Protein AF-A0A1S2QUU4-F1 (afdb_monomer_lite)

Foldseek 3Di:
DQDAAQDPVNVVVDDQDQFLVRLLVVCCVVQPPQKAWDDWDDDPNWIKTKIKRFRAPVLCVVQVVCVVVVHDHPCVSNVRRIWMWIATGRRDIDTDD

Radius of gyration: 14.11 Å; chains: 1; bounding box: 33×27×36 Å

Secondary structure (DSSP, 8-state):
-PPPPPPHHHHHTSPPPSSHHHHHHHHHHHHGGGEEEEEEEEETTEEEEEEEEES-HHHHHHHHHHHHTTPPP-HHHHHHSEEEEEEETTS-EEE--

Structure (mmCIF, N/CA/C/O backbone):
data_AF-A0A1S2QUU4-F1
#
_entry.id   AF-A0A1S2QUU4-F1
#
loop_
_atom_site.group_PDB
_atom_site.id
_atom_site.type_symbol
_atom_site.label_atom_id
_atom_site.label_alt_id
_atom_site.label_comp_id
_atom_site.label_asym_id
_atom_site.label_entity_id
_atom_site.label_seq_id
_atom_site.pdbx_PDB_ins_code
_atom_site.Cartn_x
_atom_site.Cartn_y
_atom_site.Cartn_z
_atom_site.occupancy
_atom_site.B_iso_or_equiv
_atom_site.auth_seq_id
_atom_site.auth_comp_id
_atom_site.auth_asym_id
_atom_site.auth_atom_id
_atom_site.pdbx_PDB_model_num
ATOM 1 N N . MET A 1 1 ? -8.463 1.856 -16.519 1.00 52.62 1 MET A N 1
ATOM 2 C CA . MET A 1 1 ? -8.362 2.868 -15.451 1.00 52.62 1 MET A CA 1
ATOM 3 C C . MET A 1 1 ? -6.890 2.951 -15.113 1.00 52.62 1 MET A C 1
ATOM 5 O O . MET A 1 1 ? -6.303 1.903 -14.881 1.00 52.62 1 MET A O 1
ATOM 9 N N . GLU A 1 2 ? -6.279 4.127 -15.200 1.00 66.06 2 GLU A N 1
ATOM 10 C CA . GLU A 1 2 ? -4.908 4.316 -14.719 1.00 66.06 2 GLU A CA 1
ATOM 11 C C . GLU A 1 2 ? -5.000 4.804 -13.276 1.00 66.06 2 GLU A C 1
ATOM 13 O O . GLU A 1 2 ? -5.625 5.831 -13.014 1.00 66.06 2 GLU A O 1
ATOM 18 N N . PHE A 1 3 ? -4.453 4.033 -12.337 1.00 84.31 3 PHE A N 1
ATOM 19 C CA . PHE A 1 3 ? -4.382 4.450 -10.942 1.00 84.31 3 PHE A CA 1
ATOM 20 C C . PHE A 1 3 ? -3.134 5.302 -10.737 1.00 84.31 3 PHE A C 1
ATOM 22 O O . PHE A 1 3 ? -2.062 4.988 -11.253 1.00 84.31 3 PHE A O 1
ATOM 29 N N . GLN A 1 4 ? -3.277 6.377 -9.969 1.00 89.19 4 GLN A N 1
ATOM 30 C CA . GLN A 1 4 ? -2.158 7.190 -9.505 1.00 89.19 4 GLN A CA 1
ATOM 31 C C . GLN A 1 4 ? -1.832 6.841 -8.052 1.00 89.19 4 GLN A C 1
ATOM 33 O O . GLN A 1 4 ? -2.606 6.156 -7.380 1.00 89.19 4 GLN A O 1
ATOM 38 N N . LYS A 1 5 ? -0.667 7.291 -7.570 1.00 93.50 5 LYS A N 1
ATOM 39 C CA . LYS A 1 5 ? -0.337 7.192 -6.145 1.00 93.50 5 LYS A CA 1
ATOM 40 C C . LYS A 1 5 ? -1.429 7.889 -5.338 1.00 93.50 5 LYS A C 1
ATOM 42 O O . LYS A 1 5 ? -1.772 9.028 -5.647 1.00 93.50 5 LYS A O 1
ATOM 47 N N . ILE A 1 6 ? -1.894 7.228 -4.283 1.00 94.19 6 ILE A N 1
ATOM 48 C CA . ILE A 1 6 ? -2.783 7.819 -3.291 1.00 94.19 6 ILE A CA 1
ATOM 49 C C . ILE A 1 6 ? -2.070 9.028 -2.702 1.00 94.19 6 ILE A C 1
ATOM 51 O O . ILE A 1 6 ? -0.966 8.929 -2.146 1.00 94.19 6 ILE A O 1
ATOM 55 N N . THR A 1 7 ? -2.707 10.175 -2.864 1.00 93.00 7 THR A N 1
ATOM 56 C CA . THR A 1 7 ? -2.248 11.448 -2.340 1.00 93.00 7 THR A CA 1
ATOM 57 C C . THR A 1 7 ? -2.613 11.585 -0.868 1.00 93.00 7 THR A C 1
ATOM 59 O O . THR A 1 7 ? -3.513 10.929 -0.347 1.00 93.00 7 THR A O 1
ATOM 62 N N . HIS A 1 8 ? -1.934 12.500 -0.180 1.00 91.19 8 HIS A N 1
ATOM 63 C CA . HIS A 1 8 ? -2.267 12.802 1.210 1.00 91.19 8 HIS A CA 1
ATOM 64 C C . HIS A 1 8 ? -3.684 13.381 1.373 1.00 91.19 8 HIS A C 1
ATOM 66 O O . HIS A 1 8 ? -4.268 13.277 2.444 1.00 91.19 8 HIS A O 1
ATOM 72 N N . GLU A 1 9 ? -4.240 14.007 0.335 1.00 92.50 9 GLU A N 1
ATOM 73 C CA . GLU A 1 9 ? -5.603 14.536 0.400 1.00 92.50 9 GLU A CA 1
ATOM 74 C C . GLU A 1 9 ? -6.648 13.425 0.266 1.00 92.50 9 GLU A C 1
ATOM 76 O O . GLU A 1 9 ? -7.610 13.395 1.029 1.00 92.50 9 GLU A O 1
ATOM 81 N N . GLU A 1 10 ? -6.420 12.456 -0.623 1.00 92.38 10 GLU A N 1
ATOM 82 C CA . GLU A 1 10 ? -7.264 11.259 -0.718 1.00 92.38 10 GLU A CA 1
ATOM 83 C C . GLU A 1 10 ? -7.211 10.434 0.574 1.00 92.38 10 GLU A C 1
ATOM 85 O O . GLU A 1 10 ? -8.250 9.996 1.058 1.00 92.38 10 GLU A O 1
ATOM 90 N N . GLU A 1 11 ? -6.034 10.296 1.191 1.00 92.56 11 GLU A N 1
ATOM 91 C CA . GLU A 1 11 ? -5.862 9.602 2.475 1.00 92.56 11 GLU A CA 1
ATOM 92 C C . GLU A 1 11 ? -6.762 10.176 3.585 1.00 92.56 11 GLU A C 1
ATOM 94 O O . GLU A 1 11 ? -7.347 9.422 4.359 1.00 92.56 11 GLU A O 1
ATOM 99 N N . LYS A 1 12 ? -6.948 11.503 3.641 1.00 92.06 12 LYS A N 1
ATOM 100 C CA . LYS A 1 12 ? -7.835 12.152 4.629 1.00 92.06 12 LYS A CA 1
ATOM 101 C C . LYS A 1 12 ? -9.316 11.859 4.406 1.00 92.06 12 LYS A C 1
ATOM 103 O O . LYS A 1 12 ? -10.114 12.060 5.318 1.00 92.06 12 LYS A O 1
ATOM 108 N N . SER A 1 13 ? -9.689 11.447 3.197 1.00 93.44 13 SER A N 1
ATOM 109 C CA . SER A 1 13 ? -11.072 11.114 2.850 1.00 93.44 13 SER A CA 1
ATOM 110 C C . SER A 1 13 ? -11.448 9.674 3.203 1.00 93.44 13 SER A C 1
ATOM 112 O O . SER A 1 13 ? -12.617 9.300 3.088 1.00 93.44 13 SER A O 1
ATOM 114 N N . PHE A 1 14 ? -10.480 8.862 3.640 1.00 93.94 14 PHE A N 1
ATOM 115 C CA . PHE A 1 14 ? -10.741 7.485 4.029 1.00 93.94 14 PHE A CA 1
ATOM 116 C C . PHE A 1 14 ?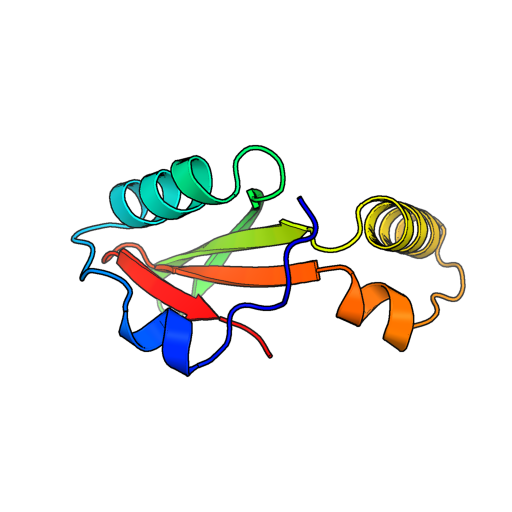 -11.574 7.427 5.312 1.00 93.94 14 PHE A C 1
ATOM 118 O O . PHE A 1 14 ? -11.348 8.208 6.241 1.00 93.94 14 PHE A O 1
ATOM 125 N N . PRO A 1 15 ? -12.548 6.505 5.386 1.00 95.31 15 PRO A N 1
ATOM 126 C CA . PRO A 1 15 ? -13.280 6.290 6.620 1.00 95.31 15 PRO A CA 1
ATOM 127 C C . PRO A 1 15 ? -12.343 5.727 7.696 1.00 95.31 15 PRO A C 1
ATOM 129 O O . PRO A 1 15 ? -11.312 5.124 7.402 1.00 95.31 15 PRO A O 1
ATOM 132 N N . ALA A 1 16 ? -12.727 5.889 8.960 1.00 95.81 16 ALA A N 1
ATOM 133 C CA . ALA A 1 16 ? -12.104 5.128 10.032 1.00 95.81 16 ALA A CA 1
ATOM 134 C C . ALA A 1 16 ? -12.542 3.660 9.924 1.00 95.81 16 ALA A C 1
ATOM 136 O O . ALA A 1 16 ? -13.737 3.376 9.817 1.00 95.81 16 ALA A O 1
ATOM 137 N N . PHE A 1 17 ? -11.580 2.744 9.963 1.00 97.44 17 PHE A N 1
ATOM 138 C CA . PHE A 1 17 ? -11.824 1.304 9.951 1.00 97.44 17 PHE A CA 1
ATOM 139 C C . PHE A 1 17 ? -11.680 0.750 11.364 1.00 97.44 17 PHE A C 1
ATOM 141 O O . PHE A 1 17 ? -10.843 1.227 12.125 1.00 97.44 17 PHE A O 1
ATOM 148 N N . ASN A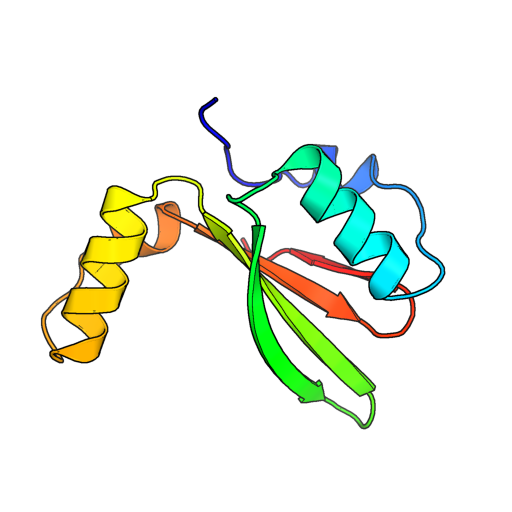 1 18 ? -12.473 -0.263 11.714 1.00 97.00 18 ASN A N 1
ATOM 149 C CA . ASN A 1 18 ? -12.383 -0.900 13.033 1.00 97.00 18 ASN A CA 1
ATOM 150 C C . ASN A 1 18 ? -11.329 -2.010 13.081 1.00 97.00 18 ASN A C 1
ATOM 152 O O . ASN A 1 18 ? -10.957 -2.470 14.159 1.00 97.00 18 ASN A O 1
ATOM 156 N N . ASN A 1 19 ? -10.938 -2.526 11.915 1.00 97.06 19 ASN A N 1
ATOM 157 C CA . ASN A 1 19 ? -9.973 -3.604 11.791 1.00 97.06 19 ASN A CA 1
ATOM 158 C C . ASN A 1 19 ? -9.374 -3.663 10.381 1.00 97.06 19 ASN A C 1
ATOM 160 O O . ASN A 1 19 ? -9.884 -3.074 9.422 1.00 97.06 19 ASN A O 1
ATOM 164 N N . HIS A 1 20 ? -8.304 -4.443 10.249 1.00 97.06 20 HIS A N 1
ATOM 165 C CA . HIS A 1 20 ? -7.611 -4.633 8.978 1.00 97.06 20 HIS A CA 1
ATOM 166 C C . HIS A 1 20 ? -8.479 -5.229 7.854 1.00 97.06 20 HIS A C 1
ATOM 168 O O . HIS A 1 20 ? -8.201 -4.969 6.682 1.00 97.06 20 HIS A O 1
ATOM 174 N N . LEU A 1 21 ? -9.509 -6.028 8.166 1.00 97.81 21 LEU A N 1
ATOM 175 C CA . LEU A 1 21 ? -10.376 -6.635 7.149 1.00 97.81 21 LEU A CA 1
ATOM 176 C C . LEU A 1 21 ? -11.273 -5.583 6.499 1.00 97.81 21 LEU A C 1
ATOM 178 O O . LEU A 1 21 ? -11.373 -5.559 5.278 1.00 97.81 21 LEU A O 1
ATOM 182 N N . GLU A 1 22 ? -11.866 -4.685 7.287 1.00 98.19 22 GLU A N 1
ATOM 183 C CA . GLU A 1 22 ? -12.674 -3.575 6.765 1.00 98.19 22 GLU A CA 1
ATOM 184 C C . GLU A 1 22 ? -11.850 -2.662 5.852 1.00 98.19 22 GLU A C 1
ATOM 186 O O . GLU A 1 22 ? -12.266 -2.371 4.729 1.00 98.19 22 GLU A O 1
ATOM 191 N N . ALA A 1 23 ? -10.650 -2.280 6.297 1.00 97.81 23 ALA A N 1
ATOM 192 C CA . ALA A 1 23 ? -9.726 -1.489 5.489 1.00 97.81 23 ALA A CA 1
ATOM 193 C C . ALA A 1 23 ? -9.349 -2.223 4.191 1.00 97.81 23 ALA A C 1
ATOM 195 O O . ALA A 1 23 ? -9.435 -1.657 3.100 1.00 97.81 23 ALA A O 1
ATOM 196 N N . ARG A 1 24 ? -8.987 -3.511 4.279 1.00 97.69 24 ARG A N 1
ATOM 197 C CA . ARG A 1 24 ? -8.664 -4.346 3.111 1.00 97.69 24 ARG A CA 1
ATOM 198 C C . ARG A 1 24 ? -9.822 -4.396 2.116 1.00 97.69 24 ARG A C 1
ATOM 200 O O . ARG A 1 24 ? -9.578 -4.266 0.919 1.00 97.69 24 ARG A O 1
ATOM 207 N N . GLU A 1 25 ? -11.050 -4.615 2.582 1.00 98.06 25 GLU A N 1
ATOM 208 C CA . GLU A 1 25 ? -12.223 -4.695 1.706 1.00 98.06 25 GLU A CA 1
ATOM 209 C C . GLU A 1 25 ? -12.506 -3.354 1.022 1.00 98.06 25 GLU A C 1
ATOM 211 O O . GLU A 1 25 ? -12.790 -3.343 -0.174 1.00 98.06 25 GLU A O 1
ATOM 216 N N . TYR A 1 26 ? -12.323 -2.225 1.713 1.00 97.44 26 TYR A N 1
ATOM 217 C CA . TYR A 1 26 ? -12.420 -0.896 1.100 1.00 97.44 26 TYR A CA 1
ATOM 218 C C . TYR A 1 26 ? -11.436 -0.728 -0.069 1.00 97.44 26 TYR A C 1
ATOM 220 O O . TYR A 1 26 ? -11.843 -0.396 -1.187 1.00 97.44 26 TYR A O 1
ATOM 228 N N . PHE A 1 27 ? -10.150 -1.038 0.143 1.00 96.56 27 PHE A N 1
ATOM 229 C CA . PHE A 1 27 ? -9.158 -0.975 -0.935 1.00 96.56 27 PHE A CA 1
ATOM 230 C C . PHE A 1 27 ? -9.457 -1.978 -2.052 1.00 96.56 27 PHE A C 1
ATOM 232 O O . PHE A 1 27 ? -9.332 -1.637 -3.228 1.00 96.56 27 PHE A O 1
ATOM 239 N N . LYS A 1 28 ? -9.877 -3.205 -1.719 1.00 96.56 28 LYS A N 1
ATOM 240 C CA . LYS A 1 28 ? -10.187 -4.231 -2.722 1.00 96.56 28 LYS A CA 1
ATOM 241 C C . LYS A 1 28 ? -11.392 -3.845 -3.579 1.00 96.56 28 LYS A C 1
ATOM 243 O O . LYS A 1 28 ? -11.364 -4.103 -4.777 1.00 96.56 28 LYS A O 1
ATOM 248 N N . GLN A 1 29 ? -12.414 -3.209 -3.011 1.00 95.81 29 GLN A N 1
ATOM 249 C CA . GLN A 1 29 ? -13.572 -2.731 -3.770 1.00 95.81 29 GLN A CA 1
ATOM 250 C C . GLN A 1 29 ? -13.202 -1.599 -4.731 1.00 95.81 29 GLN A C 1
ATOM 252 O O . GLN A 1 29 ? -13.669 -1.591 -5.867 1.00 95.81 29 GLN A O 1
ATOM 257 N N . TYR A 1 30 ? -12.344 -0.672 -4.301 1.00 92.94 30 TYR A N 1
ATOM 258 C CA . TYR A 1 30 ? -11.979 0.487 -5.116 1.00 92.94 30 TYR A CA 1
ATOM 259 C C . TYR A 1 30 ? -10.932 0.161 -6.193 1.00 92.94 30 TYR A C 1
ATOM 261 O O . TYR A 1 30 ? -11.076 0.541 -7.354 1.00 92.94 30 TYR A O 1
ATOM 269 N N . TYR A 1 31 ? -9.883 -0.574 -5.822 1.00 94.44 31 TYR A N 1
ATOM 270 C CA . TYR A 1 31 ? -8.727 -0.848 -6.682 1.00 94.44 31 TYR A CA 1
ATOM 271 C C . TYR A 1 31 ? -8.758 -2.237 -7.330 1.00 94.44 31 TYR A C 1
ATOM 273 O O . TYR A 1 31 ? -7.932 -2.536 -8.195 1.00 94.44 31 TYR A O 1
ATOM 281 N N . MET A 1 32 ? -9.710 -3.093 -6.946 1.00 93.94 32 MET A N 1
ATOM 282 C CA . MET A 1 32 ? -9.915 -4.423 -7.525 1.00 93.94 32 MET A CA 1
ATOM 283 C C . MET A 1 32 ? -8.607 -5.227 -7.565 1.00 93.94 32 MET A C 1
ATOM 285 O O . MET A 1 32 ? -7.980 -5.469 -6.532 1.00 93.94 32 MET A O 1
ATOM 289 N N . ASP A 1 33 ? -8.178 -5.680 -8.738 1.00 94.12 33 ASP A N 1
ATOM 290 C CA . ASP A 1 33 ? -7.003 -6.540 -8.894 1.00 94.12 33 ASP A CA 1
ATOM 291 C C . ASP A 1 33 ? -5.672 -5.786 -8.855 1.00 94.12 33 ASP A C 1
ATOM 293 O O . ASP A 1 33 ? -4.615 -6.408 -8.785 1.00 94.12 33 ASP A O 1
ATOM 297 N N . HIS A 1 34 ? -5.706 -4.453 -8.804 1.00 95.56 34 HIS A N 1
ATOM 298 C CA . H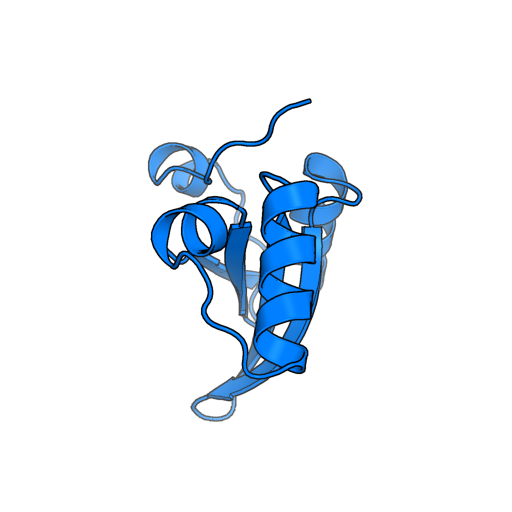IS A 1 34 ? -4.503 -3.649 -8.612 1.00 95.56 34 HIS A CA 1
ATOM 299 C C . HIS A 1 34 ? -4.034 -3.640 -7.155 1.00 95.56 34 HIS A C 1
ATOM 301 O O . HIS A 1 34 ? -2.869 -3.351 -6.902 1.00 95.56 34 HIS A O 1
ATOM 307 N N . PHE A 1 35 ? -4.898 -3.984 -6.196 1.00 97.25 35 PHE A N 1
ATOM 308 C CA . PHE A 1 35 ? -4.545 -4.084 -4.783 1.00 97.25 35 PHE A CA 1
ATOM 309 C C . PHE A 1 35 ? -4.261 -5.539 -4.399 1.00 97.25 35 PHE A C 1
ATOM 311 O O . PHE A 1 35 ? -5.165 -6.377 -4.334 1.00 97.25 35 PHE A O 1
ATOM 318 N N . THR A 1 36 ? -2.986 -5.844 -4.156 1.00 96.25 36 THR A N 1
ATOM 319 C CA . THR A 1 36 ? -2.496 -7.212 -3.943 1.00 96.25 36 THR A CA 1
ATOM 320 C C . THR A 1 36 ? -1.788 -7.341 -2.601 1.00 96.25 36 THR A C 1
ATOM 322 O O . THR A 1 36 ? -0.982 -6.495 -2.221 1.00 96.25 36 THR A O 1
ATOM 325 N N . TYR A 1 37 ? -2.065 -8.425 -1.877 1.00 97.25 37 TYR A N 1
ATOM 326 C CA . TYR A 1 37 ? -1.351 -8.755 -0.646 1.00 97.25 37 TYR A CA 1
ATOM 327 C C . TYR A 1 37 ? 0.113 -9.095 -0.940 1.00 97.25 37 TYR A C 1
ATOM 329 O O . TYR A 1 37 ? 0.398 -9.894 -1.831 1.00 97.25 37 TYR A O 1
ATOM 337 N N . LYS A 1 38 ? 1.038 -8.502 -0.180 1.00 95.31 38 LYS A N 1
ATOM 338 C CA . LYS A 1 38 ? 2.478 -8.732 -0.332 1.00 95.31 38 LYS A CA 1
ATOM 339 C C . LYS A 1 38 ? 2.999 -9.676 0.737 1.00 95.31 38 LYS A C 1
ATOM 341 O O . LYS A 1 38 ? 3.553 -10.723 0.418 1.00 95.31 38 LYS A O 1
ATOM 346 N N . ASN A 1 39 ? 2.870 -9.287 2.000 1.00 96.12 39 ASN A N 1
ATOM 347 C CA . ASN A 1 39 ? 3.319 -10.075 3.139 1.00 96.12 39 ASN A CA 1
ATOM 348 C C . ASN A 1 39 ? 2.706 -9.554 4.444 1.00 96.12 39 ASN A C 1
ATOM 350 O O . ASN A 1 39 ? 2.040 -8.520 4.482 1.00 96.12 39 ASN A O 1
ATOM 354 N N . LYS A 1 40 ? 2.969 -10.291 5.521 1.00 96.06 40 LYS A N 1
ATOM 355 C CA . LYS A 1 40 ? 2.691 -9.891 6.896 1.00 96.06 40 LYS A CA 1
ATOM 356 C C . LYS A 1 40 ? 4.014 -9.740 7.627 1.00 96.06 40 LYS A C 1
ATOM 358 O O . LYS A 1 40 ? 4.937 -10.527 7.403 1.00 96.06 40 LYS A O 1
ATOM 363 N N . LYS A 1 41 ? 4.097 -8.741 8.497 1.00 93.62 41 LYS A N 1
ATOM 364 C CA . LYS A 1 41 ? 5.234 -8.504 9.388 1.00 93.62 41 LYS A CA 1
ATOM 365 C C . LYS A 1 41 ? 4.728 -8.202 10.791 1.00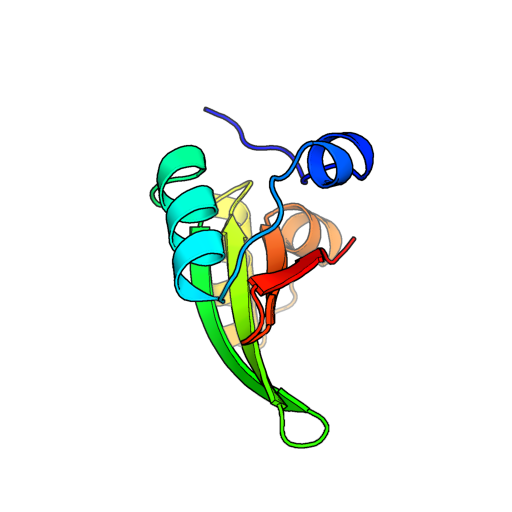 93.62 41 LYS A C 1
ATOM 367 O O . LYS A 1 41 ? 3.638 -7.667 10.951 1.00 93.62 41 LYS A O 1
ATOM 372 N N . GLU A 1 42 ? 5.532 -8.531 11.790 1.00 94.00 42 GLU A N 1
ATOM 373 C CA . GLU A 1 42 ? 5.277 -8.151 13.176 1.00 94.00 42 GLU A CA 1
ATOM 374 C C . GLU A 1 42 ? 6.164 -6.954 13.531 1.00 94.00 42 GLU A C 1
ATOM 376 O O . GLU A 1 42 ? 7.356 -6.934 13.205 1.00 94.00 42 GLU A O 1
ATOM 381 N N . LYS A 1 43 ? 5.594 -5.939 14.183 1.00 86.81 43 LYS A N 1
ATOM 382 C CA . LYS A 1 43 ? 6.354 -4.798 14.703 1.00 86.81 43 LYS A CA 1
ATOM 383 C C . LYS A 1 43 ? 5.796 -4.395 16.059 1.00 86.81 43 LYS A C 1
ATOM 385 O O . LYS A 1 43 ? 4.671 -3.926 16.151 1.00 86.81 43 LYS A O 1
ATOM 390 N N . GLY A 1 44 ? 6.602 -4.555 17.108 1.00 85.88 44 GLY A N 1
ATOM 391 C CA . GLY A 1 44 ? 6.192 -4.193 18.469 1.00 85.88 44 GLY A CA 1
ATOM 392 C C . GLY A 1 44 ? 5.036 -5.040 19.011 1.00 85.88 44 GLY A C 1
ATOM 393 O O . GLY A 1 44 ? 4.223 -4.519 19.762 1.00 85.88 44 GLY A O 1
ATOM 394 N N . GLY A 1 45 ? 4.946 -6.315 18.612 1.00 89.75 45 GLY A N 1
ATOM 395 C CA . GLY A 1 45 ? 3.867 -7.223 19.019 1.00 89.75 45 GLY A CA 1
ATOM 396 C C . GLY A 1 45 ? 2.539 -7.018 18.286 1.00 89.75 45 GLY A C 1
ATOM 397 O O . GLY A 1 45 ? 1.561 -7.662 18.643 1.00 89.75 45 GLY A O 1
ATOM 398 N N . GLN A 1 46 ? 2.502 -6.140 17.280 1.00 91.56 46 GLN A N 1
ATOM 399 C CA . GLN A 1 46 ? 1.334 -5.903 16.437 1.00 91.56 46 GLN A CA 1
ATOM 400 C C . GLN A 1 46 ? 1.563 -6.475 15.037 1.00 91.56 46 GLN A C 1
ATOM 402 O O . GLN A 1 46 ? 2.646 -6.298 14.455 1.00 91.56 46 GLN A O 1
ATOM 407 N N . GLU A 1 47 ? 0.544 -7.134 14.484 1.00 95.19 47 GLU A N 1
ATOM 408 C CA . GLU A 1 47 ? 0.584 -7.600 13.101 1.00 95.19 47 GLU A CA 1
ATOM 409 C C . GLU A 1 47 ? 0.323 -6.442 12.127 1.00 95.19 47 GLU A C 1
ATOM 411 O O . GLU A 1 47 ? -0.571 -5.611 12.306 1.00 95.19 47 GLU A O 1
ATOM 416 N N . ILE A 1 48 ? 1.124 -6.386 11.063 1.00 97.19 48 ILE A N 1
ATOM 417 C CA . ILE A 1 48 ? 0.986 -5.419 9.976 1.00 97.19 48 ILE A CA 1
ATOM 418 C C . ILE A 1 48 ? 0.873 -6.192 8.667 1.00 97.19 48 ILE A C 1
ATOM 420 O O . ILE A 1 48 ? 1.754 -6.981 8.308 1.00 97.19 48 ILE A O 1
ATOM 424 N N . PHE A 1 49 ? -0.202 -5.927 7.936 1.00 98.06 49 PHE A N 1
ATOM 425 C CA . PHE A 1 49 ? -0.491 -6.519 6.641 1.00 98.06 49 PHE A CA 1
ATOM 426 C C . PHE A 1 49 ? -0.054 -5.541 5.552 1.00 98.06 49 PHE A C 1
ATOM 428 O O . PHE A 1 49 ? -0.658 -4.483 5.380 1.00 98.06 49 PHE A O 1
ATOM 435 N N . SER A 1 50 ? 1.003 -5.883 4.821 1.00 97.81 50 SER A N 1
ATOM 436 C CA . SER A 1 50 ? 1.507 -5.060 3.727 1.00 97.81 50 SER A CA 1
ATOM 437 C C . SER A 1 50 ? 0.879 -5.486 2.404 1.00 97.81 50 SER A C 1
ATOM 439 O O . SER A 1 50 ? 0.887 -6.660 2.017 1.00 97.81 50 SER A O 1
ATOM 441 N N . TYR A 1 51 ? 0.408 -4.494 1.667 1.00 98.00 51 TYR A N 1
ATOM 442 C CA . TYR A 1 51 ? -0.177 -4.614 0.344 1.00 98.00 51 TYR A CA 1
ATOM 443 C C . TYR A 1 51 ? 0.579 -3.740 -0.649 1.00 98.00 51 TYR A C 1
ATOM 445 O O . TYR A 1 51 ? 1.281 -2.792 -0.289 1.00 98.00 51 TYR A O 1
ATOM 453 N N . VAL A 1 52 ? 0.417 -4.072 -1.922 1.00 97.00 52 VAL A N 1
ATOM 454 C CA . VAL A 1 52 ? 0.911 -3.293 -3.048 1.00 97.00 52 VAL A CA 1
ATOM 455 C C . VAL A 1 52 ? -0.276 -2.871 -3.896 1.00 97.00 52 VAL A C 1
ATOM 457 O O . VAL A 1 52 ? -1.047 -3.716 -4.349 1.00 97.00 52 VAL A O 1
ATOM 460 N N . LEU A 1 53 ? -0.392 -1.565 -4.121 1.00 97.25 53 LEU A N 1
ATOM 461 C CA . LEU A 1 53 ? -1.233 -0.988 -5.157 1.00 97.25 53 LEU A CA 1
ATOM 462 C C . LEU A 1 53 ? -0.402 -0.845 -6.437 1.00 97.25 53 LEU A C 1
ATOM 464 O O . LEU A 1 53 ? 0.526 -0.040 -6.488 1.00 97.25 53 LEU A O 1
ATOM 468 N N . VAL A 1 54 ? -0.715 -1.638 -7.457 1.00 96.56 54 VAL A N 1
ATOM 469 C CA . VAL A 1 54 ? -0.016 -1.651 -8.746 1.00 96.56 54 VAL A CA 1
ATOM 470 C C . VAL A 1 54 ? -0.578 -0.555 -9.652 1.00 96.56 54 VAL A C 1
ATOM 472 O O . VAL A 1 54 ? -1.723 -0.624 -10.093 1.00 96.56 54 VAL A O 1
ATOM 475 N N . LEU A 1 55 ? 0.247 0.444 -9.958 1.00 95.31 55 LEU A N 1
ATOM 476 C CA . LEU A 1 55 ? -0.104 1.606 -10.783 1.00 95.31 55 LEU A CA 1
ATOM 477 C C . LEU A 1 55 ? 0.239 1.367 -12.258 1.00 95.31 55 LEU A C 1
ATOM 479 O O . LEU A 1 55 ? -0.518 1.741 -13.148 1.00 95.31 55 LEU A O 1
ATOM 483 N N . ASN A 1 56 ? 1.351 0.669 -12.509 1.00 94.81 56 ASN A N 1
ATOM 484 C CA . ASN A 1 56 ? 1.761 0.210 -13.833 1.00 94.81 56 ASN A CA 1
ATOM 485 C C . ASN A 1 56 ? 2.178 -1.265 -13.756 1.00 94.81 56 ASN A C 1
ATOM 487 O O . ASN A 1 56 ? 3.259 -1.600 -13.271 1.00 94.81 56 ASN A O 1
ATOM 491 N N . ALA A 1 57 ? 1.312 -2.155 -14.244 1.00 92.56 57 ALA A N 1
ATOM 492 C CA . ALA A 1 57 ? 1.517 -3.598 -14.142 1.00 92.56 57 ALA A CA 1
ATOM 493 C C . ALA A 1 57 ? 2.738 -4.099 -14.927 1.00 92.56 57 ALA A C 1
ATOM 495 O O . ALA A 1 57 ? 3.416 -5.021 -14.474 1.00 92.56 57 ALA A O 1
ATOM 496 N N . GLU A 1 58 ? 3.040 -3.498 -16.080 1.00 93.19 58 GLU A N 1
ATOM 497 C CA . GLU A 1 58 ? 4.177 -3.901 -16.908 1.00 93.19 58 GLU A CA 1
ATOM 498 C C . GLU A 1 58 ? 5.504 -3.536 -16.238 1.00 93.19 58 GLU A C 1
ATOM 500 O O . GLU A 1 58 ? 6.362 -4.405 -16.066 1.00 93.19 58 GLU A O 1
ATOM 505 N N . ALA A 1 59 ? 5.641 -2.283 -15.796 1.00 94.12 59 ALA A N 1
ATOM 506 C CA . ALA A 1 59 ? 6.827 -1.815 -15.086 1.00 94.12 59 ALA A CA 1
ATOM 507 C C . ALA A 1 59 ? 7.017 -2.561 -13.755 1.00 94.12 59 ALA A C 1
ATOM 509 O O . ALA A 1 59 ? 8.132 -2.984 -13.440 1.00 94.12 59 ALA A O 1
ATOM 510 N N . TYR A 1 60 ? 5.928 -2.813 -13.018 1.00 94.75 60 TYR A N 1
ATOM 511 C CA . TYR A 1 60 ? 5.976 -3.576 -11.771 1.00 94.75 60 TYR A CA 1
ATOM 512 C C . TYR A 1 60 ? 6.442 -5.014 -12.005 1.00 94.75 60 TYR A C 1
ATOM 514 O O . TYR A 1 60 ? 7.386 -5.469 -11.358 1.00 94.75 60 TYR A O 1
ATOM 522 N N . ARG A 1 61 ? 5.834 -5.723 -12.967 1.00 93.94 61 ARG A N 1
ATOM 523 C CA . ARG A 1 61 ? 6.212 -7.102 -13.309 1.00 93.94 61 ARG A CA 1
ATOM 524 C C . ARG A 1 61 ? 7.657 -7.181 -13.795 1.00 93.94 61 ARG A C 1
ATOM 526 O O . ARG A 1 61 ? 8.415 -8.001 -13.290 1.00 93.94 61 ARG A O 1
ATOM 533 N N . SER A 1 62 ? 8.049 -6.307 -14.722 1.00 94.94 62 SER A N 1
ATOM 534 C CA . SER A 1 62 ? 9.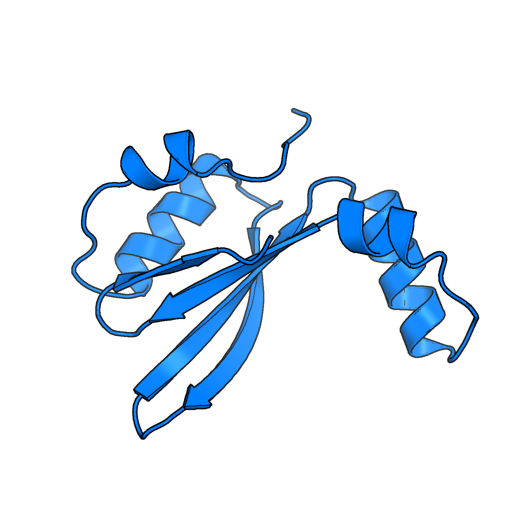417 -6.246 -15.251 1.00 94.94 62 SER A CA 1
ATOM 535 C C . SER A 1 62 ? 10.441 -6.006 -14.138 1.00 94.94 62 SER A C 1
ATOM 537 O O . SER A 1 62 ? 11.458 -6.695 -14.067 1.00 94.94 62 SER A O 1
ATOM 539 N N . GLY A 1 63 ? 10.151 -5.087 -13.210 1.00 94.38 63 GLY A N 1
ATOM 540 C CA . GLY A 1 63 ? 11.005 -4.840 -12.051 1.00 94.38 63 GLY A CA 1
ATOM 541 C C . GLY A 1 63 ? 11.081 -6.033 -11.093 1.00 94.38 63 GLY A C 1
ATOM 542 O O . GLY A 1 63 ? 12.179 -6.410 -10.694 1.00 94.38 63 GLY A O 1
ATOM 543 N N . GLN A 1 64 ? 9.952 -6.678 -10.771 1.00 93.81 64 GLN A N 1
ATOM 544 C CA . GLN A 1 64 ? 9.925 -7.898 -9.947 1.00 93.81 64 GLN A CA 1
ATOM 545 C C . GLN A 1 64 ? 10.752 -9.033 -10.570 1.00 93.81 64 GLN A C 1
ATOM 547 O O . GLN A 1 64 ? 11.545 -9.675 -9.883 1.00 93.81 64 GLN A O 1
ATOM 552 N N . GLU A 1 65 ? 10.608 -9.254 -11.875 1.00 95.19 65 GLU A N 1
ATOM 553 C CA . GLU A 1 65 ? 11.342 -10.275 -12.621 1.00 95.19 65 GLU A CA 1
ATOM 554 C C . GLU A 1 65 ? 12.854 -10.010 -12.651 1.00 95.19 65 GLU A C 1
ATOM 556 O O . GLU A 1 65 ? 13.646 -10.925 -12.422 1.00 95.19 65 GLU A O 1
ATOM 561 N N . LYS A 1 66 ? 13.262 -8.759 -12.891 1.00 94.81 66 LYS A N 1
ATOM 562 C CA . LYS A 1 66 ? 14.672 -8.346 -12.848 1.00 94.81 66 LYS A CA 1
ATOM 563 C C . LYS A 1 66 ? 15.270 -8.524 -11.452 1.00 94.81 66 LYS A C 1
ATOM 565 O O . LYS A 1 66 ? 16.351 -9.097 -11.333 1.00 94.81 66 LYS A O 1
ATOM 570 N N . LEU A 1 67 ? 14.551 -8.120 -10.395 1.00 92.56 67 LEU A N 1
ATOM 571 C CA . LEU A 1 67 ? 14.978 -8.342 -9.006 1.00 92.56 67 LEU A CA 1
ATOM 572 C C . LEU A 1 67 ? 15.182 -9.831 -8.709 1.00 92.56 67 LEU A C 1
ATOM 574 O O . LEU A 1 67 ? 16.194 -10.201 -8.121 1.00 92.56 67 LEU A O 1
ATOM 578 N N . ALA A 1 68 ? 14.256 -10.688 -9.150 1.00 93.19 68 ALA A N 1
ATOM 579 C CA . ALA A 1 68 ? 14.350 -12.133 -8.951 1.00 93.19 68 ALA A CA 1
ATOM 580 C C . ALA A 1 68 ? 15.561 -12.764 -9.664 1.00 93.19 68 ALA A C 1
ATOM 582 O O . ALA A 1 68 ? 16.073 -13.788 -9.214 1.00 93.19 68 ALA A O 1
ATOM 583 N N . ARG A 1 69 ? 16.034 -12.150 -10.757 1.00 95.69 69 ARG A N 1
ATOM 584 C CA . ARG A 1 69 ? 17.228 -12.571 -11.508 1.00 95.69 69 ARG A CA 1
ATOM 585 C C . ARG A 1 69 ? 18.515 -11.847 -11.096 1.00 95.69 69 ARG A C 1
ATOM 587 O O . ARG A 1 69 ? 19.545 -12.072 -11.723 1.00 95.69 69 ARG A O 1
ATOM 594 N N . PHE A 1 70 ? 18.478 -11.011 -10.055 1.00 92.12 70 PHE A N 1
ATOM 595 C CA . PHE A 1 70 ? 19.602 -10.159 -9.634 1.00 92.12 70 PHE A CA 1
ATOM 596 C C . PHE A 1 70 ? 20.105 -9.209 -10.741 1.00 92.12 70 PHE A C 1
ATOM 598 O O . PHE A 1 70 ? 21.278 -8.841 -10.781 1.00 92.12 70 PHE A O 1
ATOM 605 N N . GLU A 1 71 ? 19.214 -8.803 -11.646 1.00 92.56 71 GLU A N 1
ATOM 606 C CA . GLU A 1 71 ? 19.502 -7.849 -12.717 1.00 92.56 71 GLU A CA 1
ATOM 607 C C . GLU A 1 71 ? 19.326 -6.401 -12.243 1.00 92.56 71 GLU A C 1
ATOM 609 O O . GLU A 1 71 ? 18.604 -6.112 -11.285 1.00 92.56 71 GLU A O 1
ATOM 614 N N . MET A 1 72 ? 19.960 -5.463 -12.953 1.00 88.69 72 MET A N 1
ATOM 615 C CA . MET A 1 72 ? 19.790 -4.038 -12.684 1.00 88.69 72 MET A CA 1
ATOM 616 C C . MET A 1 72 ? 18.359 -3.597 -13.015 1.00 88.69 72 MET A C 1
ATOM 618 O O . MET A 1 72 ? 17.859 -3.788 -14.126 1.00 88.69 72 MET A O 1
ATOM 622 N N . VAL A 1 73 ? 17.711 -2.976 -12.036 1.00 87.81 73 VAL A N 1
ATOM 623 C CA . VAL A 1 73 ? 16.365 -2.413 -12.149 1.00 87.81 73 VAL A CA 1
ATOM 624 C C . VAL A 1 73 ? 16.492 -0.906 -12.279 1.00 87.81 73 VAL A C 1
ATOM 626 O O . VAL A 1 73 ? 17.244 -0.289 -11.525 1.00 87.81 73 VAL A O 1
ATOM 629 N N . ASP A 1 74 ? 15.735 -0.309 -13.199 1.00 87.81 74 ASP A N 1
ATOM 630 C CA . ASP A 1 74 ? 15.520 1.133 -13.146 1.00 87.81 74 ASP A CA 1
ATOM 631 C C . ASP A 1 74 ? 14.678 1.436 -11.901 1.00 87.81 74 ASP A C 1
ATOM 633 O O . ASP A 1 74 ? 13.481 1.140 -11.840 1.00 87.81 74 ASP A O 1
ATOM 637 N N . GLY A 1 75 ? 15.342 1.943 -10.863 1.00 82.75 75 GLY A N 1
ATOM 638 C CA . GLY A 1 75 ? 14.714 2.191 -9.573 1.00 82.75 75 GLY A CA 1
ATOM 639 C C . GLY A 1 75 ? 13.596 3.228 -9.649 1.00 82.75 75 GLY A C 1
ATOM 640 O O . GLY A 1 75 ? 12.640 3.123 -8.880 1.00 82.75 75 GLY A O 1
ATOM 641 N N . THR A 1 76 ? 13.670 4.187 -10.575 1.00 86.75 76 THR A N 1
ATOM 642 C CA . THR A 1 76 ? 12.656 5.236 -10.719 1.00 86.75 76 THR A CA 1
ATOM 643 C C . THR A 1 76 ? 11.384 4.656 -11.318 1.00 86.75 76 THR A C 1
ATOM 645 O O . THR A 1 76 ? 10.321 4.777 -10.708 1.00 86.75 76 THR A O 1
ATOM 648 N N . ASP A 1 77 ? 11.493 3.942 -12.438 1.00 88.38 77 ASP A N 1
ATOM 649 C CA . ASP A 1 77 ? 10.329 3.331 -13.091 1.00 88.38 77 ASP A CA 1
ATOM 650 C C . ASP A 1 77 ? 9.680 2.271 -12.201 1.00 88.38 77 ASP A C 1
ATOM 652 O O . ASP A 1 77 ? 8.457 2.229 -12.042 1.00 88.38 77 ASP A O 1
ATOM 656 N N . PHE A 1 78 ? 10.495 1.430 -11.558 1.00 91.56 78 PHE A N 1
ATOM 657 C CA . PHE A 1 78 ? 9.966 0.391 -10.688 1.00 91.56 78 PHE A CA 1
ATOM 658 C C . PHE A 1 78 ? 9.292 0.978 -9.441 1.00 91.56 78 PHE A C 1
ATOM 660 O O . PHE A 1 78 ? 8.170 0.586 -9.130 1.00 91.56 78 PHE A O 1
ATOM 667 N N . SER A 1 79 ? 9.904 1.943 -8.749 1.00 90.38 79 SER A N 1
ATOM 668 C CA . SER A 1 79 ? 9.285 2.564 -7.562 1.00 90.38 79 SER A CA 1
ATOM 669 C C . SER A 1 79 ? 8.073 3.445 -7.886 1.00 90.38 79 SER A C 1
ATOM 671 O O . SER A 1 79 ? 7.205 3.622 -7.032 1.00 90.38 79 SER A O 1
ATOM 673 N N . ALA A 1 80 ? 7.974 3.975 -9.108 1.00 92.44 80 ALA A N 1
ATOM 674 C CA . ALA A 1 80 ? 6.790 4.687 -9.585 1.00 92.44 80 ALA A CA 1
ATOM 675 C C . ALA A 1 80 ? 5.653 3.738 -10.003 1.00 92.44 80 ALA A C 1
ATOM 677 O O . ALA A 1 80 ? 4.493 4.143 -10.023 1.00 92.44 80 ALA A O 1
ATOM 678 N N . SER A 1 81 ? 5.964 2.473 -10.310 1.00 94.88 81 SER A N 1
ATOM 679 C CA . SER A 1 81 ? 4.981 1.496 -10.794 1.00 94.88 81 SER A CA 1
ATOM 680 C C . SER A 1 81 ? 4.031 0.959 -9.722 1.00 94.88 81 SER A C 1
ATOM 682 O O . SER A 1 81 ? 3.044 0.301 -10.060 1.00 94.88 81 SER A O 1
ATOM 684 N N . PHE A 1 82 ? 4.299 1.225 -8.442 1.00 95.38 82 PHE A N 1
ATOM 685 C CA . PHE A 1 82 ? 3.462 0.761 -7.345 1.00 95.38 82 PHE A CA 1
ATOM 686 C C . PHE A 1 82 ? 3.536 1.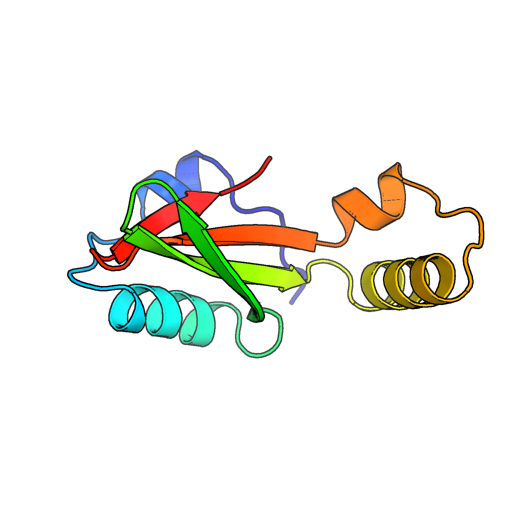664 -6.112 1.00 95.38 82 PHE A C 1
ATOM 688 O O . PHE A 1 82 ? 4.446 2.475 -5.953 1.00 95.38 82 PHE A O 1
ATOM 695 N N . GLN A 1 83 ? 2.591 1.473 -5.198 1.00 96.50 83 GLN A N 1
ATOM 696 C CA . GLN A 1 83 ? 2.606 2.077 -3.873 1.00 96.50 83 GLN A CA 1
ATOM 697 C C . GLN A 1 83 ? 2.421 0.997 -2.810 1.00 96.50 83 GLN A C 1
ATOM 699 O O . GLN A 1 83 ? 1.614 0.084 -2.976 1.00 96.50 83 GLN A O 1
ATOM 704 N N . THR A 1 84 ? 3.193 1.071 -1.726 1.00 96.88 84 THR A N 1
ATOM 705 C CA . THR A 1 84 ? 3.034 0.145 -0.595 1.00 96.88 84 THR A CA 1
ATOM 706 C C . THR A 1 84 ? 2.054 0.737 0.407 1.00 96.88 84 THR A C 1
ATOM 708 O O . THR A 1 84 ? 2.148 1.919 0.739 1.00 96.88 84 THR A O 1
ATOM 711 N N . ILE A 1 85 ? 1.137 -0.097 0.886 1.00 97.69 85 ILE A N 1
ATOM 712 C CA . ILE A 1 85 ? 0.124 0.260 1.876 1.00 97.69 85 ILE A CA 1
ATOM 713 C C . ILE A 1 85 ? 0.214 -0.763 3.000 1.00 97.69 85 ILE A C 1
ATOM 715 O O . ILE A 1 85 ? 0.069 -1.961 2.763 1.00 97.69 85 ILE A O 1
ATOM 719 N N . ASP A 1 86 ? 0.458 -0.291 4.211 1.00 97.62 86 ASP A N 1
ATOM 720 C CA . ASP A 1 86 ? 0.371 -1.102 5.414 1.00 97.62 86 ASP A CA 1
ATOM 721 C C . ASP A 1 86 ? -0.993 -0.896 6.061 1.00 97.62 86 ASP A C 1
ATOM 723 O O . ASP A 1 86 ? -1.446 0.236 6.222 1.00 97.62 86 ASP A O 1
ATOM 727 N N . ILE A 1 87 ? -1.625 -2.000 6.445 1.00 97.88 87 ILE A N 1
ATOM 728 C CA . ILE A 1 87 ? -2.858 -2.012 7.222 1.00 97.88 87 ILE A CA 1
ATOM 729 C C . ILE A 1 87 ? -2.556 -2.704 8.547 1.00 97.88 87 ILE A C 1
ATOM 731 O O . ILE A 1 87 ? -2.060 -3.834 8.576 1.00 97.88 87 ILE A O 1
ATOM 735 N N . TYR A 1 88 ? -2.839 -2.010 9.636 1.00 96.94 88 TYR A N 1
ATOM 736 C CA . TYR A 1 88 ? -2.648 -2.488 10.997 1.00 96.94 88 TYR A CA 1
ATOM 737 C C . TYR A 1 88 ? -3.890 -3.236 11.483 1.00 96.94 88 TYR A C 1
ATOM 739 O O . TYR A 1 88 ? -4.989 -3.025 10.969 1.00 96.94 88 TYR A O 1
ATOM 747 N N . GLU A 1 89 ? -3.734 -4.100 12.490 1.00 96.62 89 GLU A N 1
ATOM 748 C CA . GLU A 1 89 ? -4.847 -4.888 13.048 1.00 96.62 89 GLU A CA 1
ATOM 749 C C . GLU A 1 89 ? -6.074 -4.058 13.440 1.00 96.62 89 GLU A C 1
ATOM 751 O O . GLU A 1 89 ? -7.194 -4.511 13.202 1.00 96.62 89 GLU A O 1
ATOM 756 N N . ASP A 1 90 ? -5.858 -2.849 13.967 1.00 96.38 90 ASP A N 1
ATOM 757 C CA . ASP A 1 90 ? -6.888 -1.893 14.392 1.00 96.38 90 ASP A CA 1
ATOM 758 C C . ASP A 1 90 ? -7.563 -1.140 13.234 1.00 96.38 90 ASP A C 1
ATOM 760 O O . ASP A 1 90 ? -8.453 -0.329 13.463 1.00 96.38 90 ASP A O 1
ATOM 764 N N . GLY A 1 91 ? -7.161 -1.406 11.989 1.00 96.56 91 GLY A N 1
ATOM 765 C CA . GLY A 1 91 ? -7.689 -0.744 10.800 1.00 96.56 91 GLY A CA 1
ATOM 766 C C . GLY A 1 91 ? -6.981 0.561 10.438 1.00 96.56 91 GLY A C 1
ATOM 767 O O . GLY A 1 91 ? -7.312 1.150 9.408 1.00 96.56 91 GLY A O 1
ATOM 768 N N . SER A 1 92 ? -5.987 1.007 11.214 1.00 95.94 92 SER A N 1
ATOM 769 C CA . SER A 1 92 ? -5.155 2.138 10.804 1.00 95.94 92 SER A CA 1
ATOM 770 C C . SER A 1 92 ? -4.341 1.794 9.552 1.00 95.94 92 SER A C 1
ATOM 772 O O . SER A 1 92 ? -4.012 0.634 9.282 1.00 95.94 92 SER A O 1
ATOM 774 N N . ILE A 1 93 ? -4.060 2.812 8.740 1.00 96.44 93 ILE A N 1
ATOM 775 C CA . ILE A 1 93 ? -3.395 2.667 7.444 1.00 96.44 93 ILE A CA 1
ATOM 776 C C . ILE A 1 93 ? -2.142 3.530 7.436 1.00 96.44 93 ILE A C 1
ATOM 778 O O . ILE A 1 93 ? -2.148 4.660 7.921 1.00 96.44 93 ILE A O 1
ATOM 782 N N . TYR A 1 94 ? -1.077 3.007 6.839 1.00 95.62 94 TYR A N 1
ATOM 783 C CA . TYR A 1 94 ? 0.111 3.778 6.515 1.00 95.62 94 TYR A CA 1
ATOM 784 C C . TYR A 1 94 ? 0.459 3.626 5.036 1.00 95.62 94 TYR A C 1
ATOM 786 O O . TYR A 1 94 ? 0.688 2.521 4.538 1.00 95.62 94 TYR A O 1
ATOM 794 N N . ILE A 1 95 ? 0.522 4.754 4.331 1.00 95.56 95 ILE A N 1
ATOM 795 C CA . ILE A 1 95 ? 0.808 4.804 2.898 1.00 95.56 95 ILE A CA 1
ATOM 796 C C . ILE A 1 95 ? 2.242 5.288 2.681 1.00 95.56 95 ILE A C 1
ATOM 798 O O . ILE A 1 95 ? 2.615 6.393 3.080 1.00 95.56 95 ILE A O 1
ATOM 802 N N . TYR A 1 96 ? 3.050 4.470 2.007 1.00 92.19 96 TYR A N 1
ATOM 803 C CA . TYR A 1 96 ? 4.421 4.833 1.652 1.00 92.19 96 TYR A CA 1
ATOM 804 C C . TYR A 1 96 ? 4.440 5.795 0.453 1.00 92.19 96 TYR A C 1
ATOM 806 O O . TYR A 1 96 ? 3.641 5.663 -0.479 1.00 92.19 96 TYR A O 1
ATOM 814 N N . ARG A 1 97 ? 5.359 6.767 0.482 1.00 81.81 97 ARG A N 1
ATOM 815 C CA . ARG A 1 97 ? 5.501 7.823 -0.536 1.00 81.81 97 ARG A CA 1
ATOM 816 C C . ARG A 1 97 ? 6.670 7.544 -1.471 1.00 81.81 97 ARG A C 1
ATOM 818 O O . ARG A 1 97 ? 7.745 7.193 -0.941 1.00 81.81 97 ARG A O 1
#

pLDDT: mean 93.4, std 6.11, range [52.62, 98.19]

Sequence (97 aa):
MEFQKITHEEEKSFPAFNNHLEAREYFKQYYMDHFTYKNKKEKGGQEIFSYVLVLNAEAYRSGQEKLARFEMVDGTDFSASFQTIDIYEDGSIYIYR